Protein AF-A0AAW6SKL5-F1 (afdb_monomer)

Structure (mmCIF, N/CA/C/O backbone):
data_AF-A0AAW6SKL5-F1
#
_entry.id   AF-A0AAW6SKL5-F1
#
loop_
_atom_site.group_PDB
_atom_site.id
_atom_site.type_symbol
_atom_site.label_atom_id
_atom_site.label_alt_id
_atom_site.label_comp_id
_atom_site.label_asym_id
_atom_site.label_entity_id
_atom_site.label_seq_id
_atom_site.pdbx_PDB_ins_code
_atom_site.Cartn_x
_atom_site.Cartn_y
_atom_site.Cartn_z
_atom_site.occupancy
_atom_site.B_iso_or_equiv
_atom_site.auth_seq_id
_atom_site.auth_comp_id
_atom_site.auth_asym_id
_atom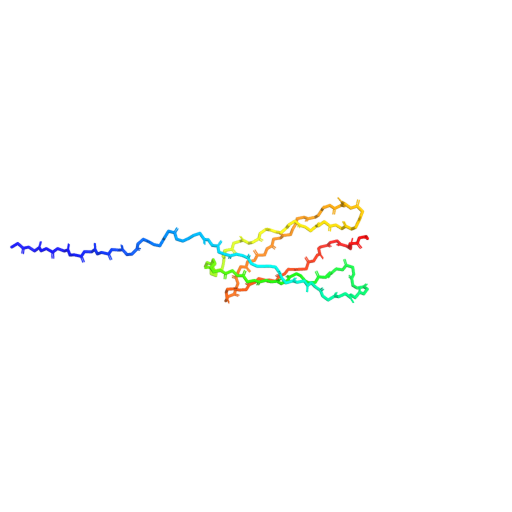_site.auth_atom_id
_atom_site.pdbx_PDB_model_num
ATOM 1 N N . THR A 1 1 ? 29.911 6.118 -44.697 1.00 49.66 1 THR A N 1
ATOM 2 C CA . THR A 1 1 ? 29.489 6.657 -43.388 1.00 49.66 1 THR A CA 1
ATOM 3 C C . THR A 1 1 ? 28.480 5.692 -42.810 1.00 49.66 1 THR A C 1
ATOM 5 O O . THR A 1 1 ? 27.559 5.325 -43.523 1.00 49.66 1 THR A O 1
ATOM 8 N N . ALA A 1 2 ? 28.691 5.195 -41.592 1.00 46.41 2 ALA A N 1
ATOM 9 C CA . ALA A 1 2 ? 27.683 4.399 -40.896 1.00 46.41 2 ALA A CA 1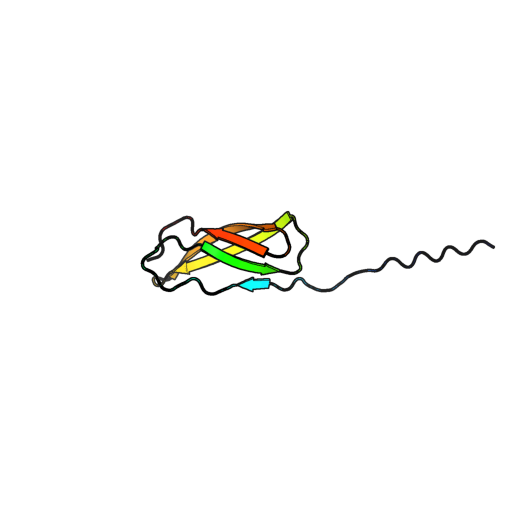
ATOM 10 C C . ALA A 1 2 ? 26.889 5.349 -39.994 1.00 46.41 2 ALA A C 1
ATOM 12 O O . ALA A 1 2 ? 27.485 6.044 -39.174 1.00 46.41 2 ALA A O 1
ATOM 13 N N . THR A 1 3 ? 25.579 5.432 -40.188 1.00 70.00 3 THR A N 1
ATOM 14 C CA . THR A 1 3 ? 24.668 6.151 -39.294 1.00 70.00 3 THR A CA 1
ATOM 15 C C . THR A 1 3 ? 23.994 5.120 -38.400 1.00 70.00 3 THR A C 1
ATOM 17 O O . THR A 1 3 ? 23.297 4.241 -38.900 1.00 70.00 3 THR A O 1
ATOM 20 N N . SER A 1 4 ? 24.249 5.194 -37.093 1.00 63.22 4 SER A N 1
ATOM 21 C CA . SER A 1 4 ? 23.494 4.446 -36.087 1.00 63.22 4 SER A CA 1
ATOM 22 C C . SER A 1 4 ? 22.314 5.311 -35.662 1.00 63.22 4 SER A C 1
ATOM 24 O O . SER A 1 4 ? 22.520 6.400 -35.131 1.00 63.22 4 SER A O 1
ATOM 26 N N . ASN A 1 5 ? 21.096 4.850 -35.924 1.00 70.06 5 ASN A N 1
ATOM 27 C CA . ASN A 1 5 ? 19.866 5.477 -35.455 1.00 70.06 5 ASN A CA 1
ATOM 28 C C . ASN A 1 5 ? 19.385 4.692 -34.235 1.00 70.06 5 ASN A C 1
ATOM 30 O O . ASN A 1 5 ? 18.500 3.852 -34.352 1.00 70.06 5 ASN A O 1
ATOM 34 N N . ASP A 1 6 ? 20.020 4.929 -33.090 1.00 69.06 6 ASP A N 1
ATOM 35 C CA . ASP A 1 6 ? 19.490 4.463 -31.812 1.00 69.06 6 ASP A CA 1
ATOM 36 C C . ASP A 1 6 ? 18.501 5.521 -31.320 1.00 69.06 6 ASP A C 1
ATOM 38 O O . ASP A 1 6 ? 18.892 6.610 -30.897 1.00 69.06 6 ASP A O 1
ATOM 42 N N . VAL A 1 7 ? 17.213 5.252 -31.509 1.00 70.88 7 VAL A N 1
ATOM 43 C CA . VAL A 1 7 ? 16.136 6.085 -30.975 1.00 70.88 7 VAL A CA 1
ATOM 44 C C . VAL A 1 7 ? 15.594 5.327 -29.773 1.00 70.88 7 VAL A C 1
ATOM 46 O O . VAL A 1 7 ? 14.638 4.569 -29.897 1.00 70.88 7 VAL A O 1
ATOM 49 N N . GLY A 1 8 ? 16.267 5.458 -28.630 1.00 68.31 8 GLY A N 1
ATOM 50 C CA . GLY A 1 8 ? 15.742 4.943 -27.371 1.00 68.31 8 GLY A CA 1
ATOM 51 C C . GLY A 1 8 ? 14.450 5.680 -27.026 1.00 68.31 8 GLY A C 1
ATOM 52 O O . GLY A 1 8 ? 14.422 6.913 -27.038 1.00 68.31 8 GLY A O 1
ATOM 53 N N . GLU A 1 9 ? 13.376 4.944 -26.751 1.00 78.31 9 GLU A N 1
ATOM 54 C CA . GLU A 1 9 ? 12.177 5.542 -26.175 1.00 78.31 9 GLU A CA 1
ATOM 55 C C . GLU A 1 9 ? 12.472 5.920 -24.722 1.00 78.31 9 GLU A C 1
ATOM 57 O O . GLU A 1 9 ? 12.902 5.091 -23.922 1.00 78.31 9 GLU A O 1
ATOM 62 N N . ILE A 1 10 ? 12.290 7.200 -24.400 1.00 76.31 10 ILE A N 1
ATOM 63 C CA . ILE A 1 10 ? 12.290 7.682 -23.022 1.00 76.31 10 ILE A CA 1
ATOM 64 C C . ILE A 1 10 ? 10.829 7.791 -22.617 1.00 76.31 10 ILE A C 1
ATOM 66 O O . ILE A 1 10 ? 10.136 8.712 -23.054 1.00 76.31 10 ILE A O 1
ATOM 70 N N . ASP A 1 11 ? 10.367 6.847 -21.804 1.00 73.38 11 ASP A N 1
ATOM 71 C CA . ASP A 1 11 ? 9.088 6.986 -21.123 1.00 73.38 11 ASP A CA 1
ATOM 72 C C . ASP A 1 11 ? 9.254 7.964 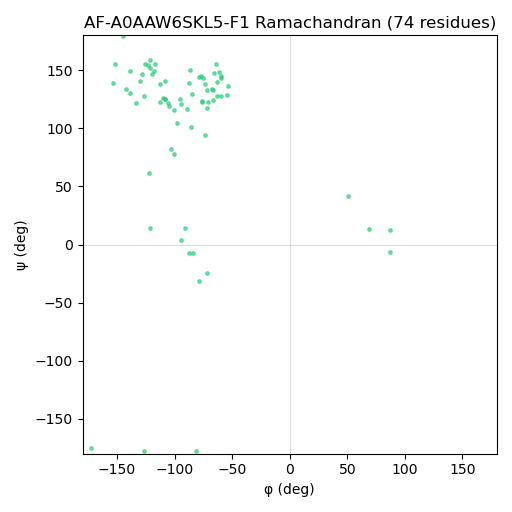-19.952 1.00 73.38 11 ASP A C 1
ATOM 74 O O . ASP A 1 11 ? 10.122 7.803 -19.093 1.00 73.38 11 ASP A O 1
ATOM 78 N N . ALA A 1 12 ? 8.457 9.029 -19.970 1.00 78.31 12 ALA A N 1
ATOM 79 C CA . ALA A 1 12 ? 8.423 10.069 -18.945 1.00 78.31 12 ALA A CA 1
ATOM 80 C C . ALA A 1 12 ? 7.026 10.206 -18.319 1.00 78.31 12 ALA A C 1
ATOM 82 O O . ALA A 1 12 ? 6.730 11.224 -17.686 1.00 78.31 12 ALA A O 1
ATOM 83 N N . SER A 1 13 ? 6.145 9.226 -18.536 1.00 82.00 13 SER A N 1
ATOM 84 C CA . SER A 1 13 ? 4.851 9.188 -17.869 1.00 82.00 13 SER A CA 1
ATOM 85 C C . SER A 1 13 ? 5.046 8.951 -16.368 1.00 82.00 13 SER A C 1
ATOM 87 O O . SER A 1 13 ? 5.879 8.158 -15.935 1.00 82.00 13 SER A O 1
ATOM 89 N N . ALA A 1 14 ? 4.337 9.733 -15.551 1.00 83.44 14 ALA A N 1
ATOM 90 C CA . ALA A 1 14 ? 4.313 9.505 -14.114 1.00 83.44 14 ALA A CA 1
ATOM 91 C C . ALA A 1 14 ? 3.391 8.318 -13.820 1.00 83.44 14 ALA A C 1
ATOM 93 O O . ALA A 1 14 ? 2.352 8.218 -14.478 1.00 83.44 14 ALA A O 1
ATOM 94 N N . PRO A 1 15 ? 3.710 7.488 -12.816 1.00 83.81 15 PRO A N 1
ATOM 95 C CA . PRO A 1 15 ? 2.875 6.349 -12.514 1.00 83.81 15 PRO A CA 1
ATOM 96 C C . PRO A 1 15 ? 1.501 6.788 -11.988 1.00 83.81 15 PRO A C 1
ATOM 98 O O . PRO A 1 15 ? 1.391 7.657 -11.115 1.00 83.81 15 PRO A O 1
ATOM 101 N N . ALA A 1 16 ? 0.448 6.184 -12.520 1.00 92.69 16 ALA A N 1
ATOM 102 C CA . ALA A 1 16 ? -0.902 6.224 -11.993 1.00 92.69 16 ALA A CA 1
ATOM 103 C C . ALA A 1 16 ? -1.049 5.247 -10.814 1.00 92.69 16 ALA A C 1
ATOM 105 O O . ALA A 1 16 ? -0.481 4.156 -10.808 1.00 92.69 16 ALA A O 1
ATOM 106 N N . LEU A 1 17 ? -1.850 5.625 -9.815 1.00 92.44 17 LEU A N 1
ATOM 107 C CA . LEU A 1 17 ? -2.163 4.800 -8.649 1.00 92.44 17 LEU A CA 1
ATOM 108 C C . LEU A 1 17 ? -3.650 4.942 -8.313 1.00 92.44 17 LEU A C 1
ATOM 110 O O . LEU A 1 17 ? -4.159 6.060 -8.202 1.00 92.44 17 LEU A O 1
ATOM 114 N N . THR A 1 18 ? -4.342 3.823 -8.128 1.00 94.75 18 THR A N 1
ATOM 115 C CA . THR A 1 18 ? -5.727 3.775 -7.637 1.00 94.75 18 THR A CA 1
ATOM 116 C C . THR A 1 18 ? -5.784 3.037 -6.313 1.00 94.75 18 THR A C 1
ATOM 118 O O . THR A 1 18 ? -4.933 2.193 -6.053 1.00 94.75 18 THR A O 1
ATOM 121 N N . VAL A 1 19 ? -6.796 3.325 -5.497 1.00 93.44 19 VAL A N 1
ATOM 122 C CA . VAL A 1 19 ? -7.125 2.576 -4.276 1.00 93.44 19 VAL A CA 1
ATOM 123 C C . VAL A 1 19 ? -8.590 2.178 -4.383 1.00 93.44 19 VAL A C 1
ATOM 125 O O . VAL A 1 19 ? -9.440 3.043 -4.616 1.00 93.44 19 VAL A O 1
ATOM 128 N N . ASP A 1 20 ? -8.886 0.897 -4.205 1.00 92.12 20 ASP A N 1
ATOM 129 C CA . ASP A 1 20 ? -10.258 0.411 -4.157 1.00 92.12 20 ASP A CA 1
ATOM 130 C C . ASP A 1 20 ? -10.793 0.495 -2.729 1.00 92.12 20 ASP A C 1
ATOM 132 O O . ASP A 1 20 ? -10.104 0.190 -1.752 1.00 92.12 20 ASP A O 1
ATOM 136 N N . ALA A 1 21 ? -12.051 0.915 -2.602 1.00 86.00 21 ALA A N 1
ATOM 137 C CA . ALA A 1 21 ? -12.698 0.983 -1.303 1.00 86.00 21 ALA A CA 1
ATOM 138 C C . ALA A 1 21 ? -12.891 -0.440 -0.744 1.00 86.00 21 ALA A C 1
ATOM 140 O O . ALA A 1 21 ? -13.537 -1.263 -1.405 1.00 86.00 21 ALA A O 1
ATOM 141 N N . PRO A 1 22 ? -12.393 -0.739 0.468 1.00 85.00 22 PRO A N 1
ATOM 142 C CA . PRO A 1 22 ? -12.646 -2.023 1.100 1.00 85.00 22 PRO A CA 1
ATOM 143 C C . PRO A 1 22 ? -14.141 -2.196 1.398 1.00 85.00 22 PRO A C 1
ATOM 145 O O . PRO A 1 22 ? -14.901 -1.233 1.546 1.00 85.00 22 PRO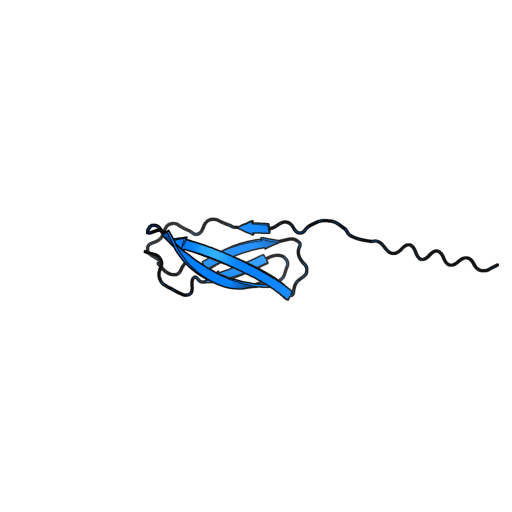 A O 1
ATOM 148 N N . ALA A 1 23 ? -14.583 -3.450 1.486 1.00 85.50 23 ALA A N 1
ATOM 149 C CA . ALA A 1 23 ? -15.963 -3.758 1.830 1.00 85.50 23 ALA A CA 1
ATOM 150 C C . ALA A 1 23 ? -16.298 -3.274 3.251 1.00 85.50 23 ALA A C 1
ATOM 152 O O . ALA A 1 23 ? -15.515 -3.452 4.184 1.00 85.50 23 ALA A O 1
ATOM 153 N N . 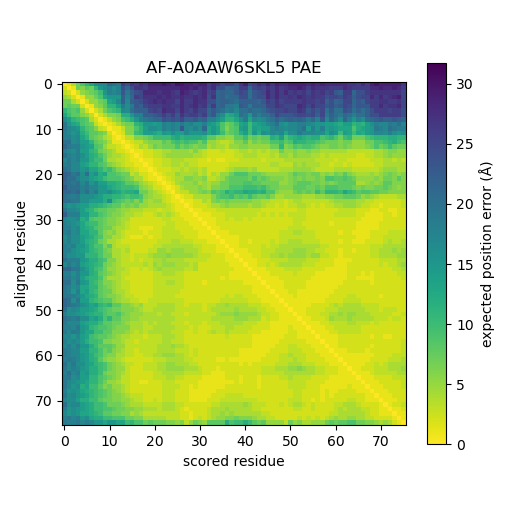LEU A 1 24 ? -17.501 -2.722 3.435 1.00 81.69 24 LEU A N 1
ATOM 154 C CA . LEU A 1 24 ? -17.994 -2.313 4.752 1.00 81.69 24 LEU A CA 1
ATOM 155 C C . LEU A 1 24 ? -18.375 -3.549 5.575 1.00 81.69 24 LEU A C 1
ATOM 157 O O . LEU A 1 24 ? -19.488 -4.069 5.468 1.00 81.69 24 LEU A O 1
ATOM 161 N N . THR A 1 25 ? -17.435 -4.027 6.381 1.00 83.25 25 THR A N 1
ATOM 162 C CA . THR A 1 25 ? -17.596 -5.188 7.262 1.00 83.25 25 THR A CA 1
ATOM 163 C C . THR A 1 25 ? -17.211 -4.827 8.704 1.00 83.25 25 THR A C 1
ATOM 165 O O . THR A 1 25 ? -16.908 -3.674 8.993 1.00 83.25 25 THR A O 1
ATOM 168 N N . PHE A 1 26 ? -17.251 -5.798 9.624 1.00 87.06 26 PHE A N 1
ATOM 169 C CA . PHE A 1 26 ? -16.702 -5.652 10.983 1.00 87.06 26 PHE A CA 1
ATOM 170 C C . PHE A 1 26 ? -15.233 -6.098 11.077 1.00 87.06 26 PHE A C 1
ATOM 172 O O . PHE A 1 26 ? -14.735 -6.347 12.174 1.00 87.06 26 PHE A O 1
ATOM 179 N N . ASP A 1 27 ? -14.567 -6.265 9.934 1.00 90.69 27 ASP A N 1
ATOM 180 C CA . ASP A 1 27 ? -13.135 -6.516 9.870 1.00 90.69 27 ASP A CA 1
ATOM 181 C C . ASP A 1 27 ? -12.375 -5.235 10.225 1.00 90.69 27 ASP A C 1
ATOM 183 O O . ASP A 1 27 ? -12.502 -4.212 9.551 1.00 90.69 27 ASP A O 1
ATOM 187 N N . THR A 1 28 ? -11.608 -5.291 11.308 1.00 91.94 28 THR A N 1
ATOM 188 C CA . THR A 1 28 ? -10.765 -4.180 11.757 1.00 91.94 28 THR A CA 1
ATOM 189 C C . THR A 1 28 ? -9.383 -4.208 11.108 1.00 91.94 28 THR A C 1
ATOM 191 O O . THR A 1 28 ? -8.632 -3.251 11.258 1.00 91.94 28 THR A O 1
ATOM 194 N N . THR A 1 29 ? -9.046 -5.258 10.357 1.00 93.69 29 THR A N 1
ATOM 195 C CA . THR A 1 29 ? -7.786 -5.423 9.620 1.00 93.69 29 THR A CA 1
ATOM 196 C C . THR A 1 29 ? -8.054 -5.625 8.123 1.00 93.69 29 THR A C 1
ATOM 198 O O . THR A 1 29 ? -7.735 -6.682 7.581 1.00 93.69 29 THR A O 1
ATOM 201 N N . PRO A 1 30 ? -8.668 -4.648 7.429 1.00 93.06 30 PRO A N 1
ATOM 202 C CA . PRO A 1 30 ? -9.068 -4.833 6.042 1.00 93.06 30 PRO A CA 1
ATOM 203 C C . PRO A 1 30 ? -7.860 -4.992 5.113 1.00 93.06 30 PRO A C 1
ATOM 205 O O . PRO A 1 30 ? -6.828 -4.336 5.286 1.00 93.06 30 PRO A O 1
ATOM 208 N N . THR A 1 31 ? -8.044 -5.786 4.061 1.00 94.75 31 THR A N 1
ATOM 209 C CA . THR A 1 31 ? -7.144 -5.805 2.906 1.00 94.75 31 THR A CA 1
ATOM 210 C C . THR A 1 31 ? -7.402 -4.580 2.031 1.00 94.75 31 THR A C 1
ATOM 212 O O . THR A 1 31 ? -8.522 -4.363 1.558 1.00 94.75 31 THR A O 1
ATOM 215 N N . ILE A 1 32 ? -6.359 -3.790 1.785 1.00 94.69 32 ILE A N 1
ATOM 216 C CA . ILE A 1 32 ? -6.367 -2.682 0.833 1.00 94.69 32 ILE A CA 1
ATOM 217 C C . ILE A 1 32 ? -5.808 -3.174 -0.495 1.00 94.69 32 ILE A C 1
ATOM 219 O O . ILE A 1 32 ? -4.692 -3.694 -0.554 1.00 94.69 32 ILE A O 1
ATOM 223 N N . VAL A 1 33 ? -6.585 -2.987 -1.559 1.00 96.12 33 VAL A N 1
ATOM 224 C CA . VAL A 1 33 ? -6.200 -3.337 -2.928 1.00 96.12 33 VAL A CA 1
ATOM 225 C C . VAL A 1 33 ? -6.280 -2.120 -3.836 1.00 96.12 33 VAL A C 1
ATOM 227 O O . VAL A 1 33 ? -7.019 -1.169 -3.576 1.00 96.12 33 VAL A O 1
ATOM 230 N N . GLY A 1 34 ? -5.504 -2.147 -4.909 1.00 96.06 34 GLY A N 1
ATOM 231 C CA . GLY A 1 34 ? -5.548 -1.124 -5.941 1.00 96.06 34 GLY A CA 1
ATOM 232 C C . GLY A 1 34 ? -4.691 -1.492 -7.143 1.00 96.06 34 GLY A C 1
ATOM 233 O O . GLY A 1 34 ? -4.131 -2.589 -7.224 1.00 96.06 34 GLY A O 1
ATOM 234 N N . THR A 1 35 ? -4.593 -0.561 -8.089 1.00 96.38 35 THR A N 1
ATOM 235 C CA . THR A 1 35 ? -3.836 -0.749 -9.332 1.00 96.38 35 THR A CA 1
ATOM 236 C C . THR A 1 35 ? -2.824 0.362 -9.543 1.00 96.38 35 THR A C 1
ATOM 238 O O . THR A 1 35 ? -2.981 1.472 -9.028 1.00 96.38 35 THR A O 1
ATOM 241 N N . THR A 1 36 ? -1.778 0.058 -10.299 1.00 95.06 36 THR A N 1
ATOM 242 C CA . THR A 1 36 ? -0.777 1.021 -10.748 1.00 95.06 36 THR A CA 1
ATOM 243 C C . THR A 1 36 ? -0.172 0.572 -12.072 1.00 95.06 36 THR A C 1
ATOM 245 O O . THR A 1 36 ? -0.190 -0.610 -12.404 1.00 95.06 36 THR A O 1
ATOM 248 N N . ASP A 1 37 ? 0.337 1.519 -12.845 1.00 93.00 37 ASP A N 1
ATOM 249 C CA . ASP A 1 37 ? 1.139 1.283 -14.051 1.00 93.00 37 ASP A CA 1
ATOM 250 C C . ASP A 1 37 ? 2.654 1.294 -13.761 1.00 93.00 37 ASP A C 1
ATOM 252 O O . ASP A 1 37 ? 3.457 1.165 -14.684 1.00 93.00 37 ASP A O 1
ATOM 256 N N . ALA A 1 38 ? 3.053 1.424 -12.489 1.00 92.56 38 ALA A N 1
ATOM 257 C CA . ALA A 1 38 ? 4.432 1.228 -12.075 1.00 92.56 38 ALA A CA 1
ATOM 258 C C . ALA A 1 38 ? 4.890 -0.210 -12.377 1.00 92.56 38 ALA A C 1
ATOM 260 O O . ALA A 1 38 ? 4.102 -1.156 -12.321 1.00 92.56 38 ALA A O 1
ATOM 261 N N . GLU A 1 39 ? 6.180 -0.376 -12.670 1.00 92.56 39 GLU A N 1
ATOM 262 C CA . GLU A 1 39 ? 6.761 -1.685 -12.971 1.00 92.56 39 GLU A CA 1
ATOM 263 C C . GLU A 1 39 ? 6.581 -2.664 -11.800 1.00 92.56 39 GLU A C 1
ATOM 265 O O . GLU A 1 39 ? 6.683 -2.280 -10.628 1.00 92.56 39 GLU A O 1
ATOM 270 N N . ASP A 1 40 ? 6.375 -3.943 -12.116 1.00 95.25 40 ASP A N 1
ATOM 271 C CA . ASP A 1 40 ? 6.327 -5.014 -11.120 1.00 95.25 40 ASP A CA 1
ATOM 272 C C . ASP A 1 40 ? 7.592 -5.001 -10.240 1.00 95.25 40 ASP A C 1
ATOM 274 O O . ASP A 1 40 ? 8.718 -4.832 -10.712 1.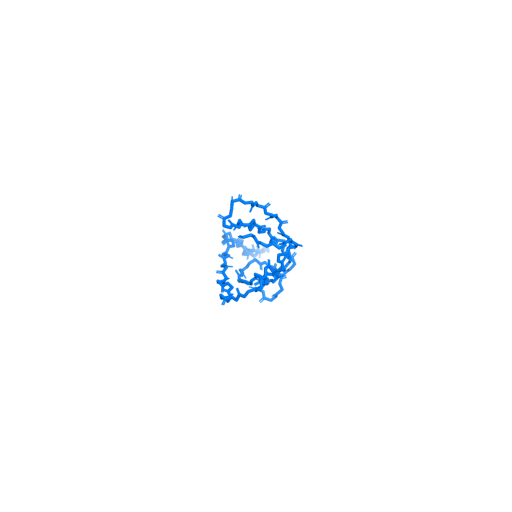00 95.25 40 ASP A O 1
ATOM 278 N N . GLY A 1 41 ? 7.402 -5.173 -8.932 1.00 95.56 41 GLY A N 1
ATOM 279 C CA . GLY A 1 41 ? 8.451 -5.026 -7.921 1.00 95.56 41 GLY A CA 1
ATOM 280 C C . GLY A 1 41 ? 8.637 -3.598 -7.391 1.00 95.56 41 GLY A C 1
ATOM 281 O O . GLY A 1 41 ? 9.367 -3.416 -6.413 1.00 95.56 41 GLY A O 1
ATOM 282 N N . SER A 1 42 ? 7.955 -2.595 -7.957 1.00 95.88 42 SER A N 1
ATOM 283 C CA . SER A 1 42 ? 7.910 -1.243 -7.380 1.00 95.88 42 SER A CA 1
ATOM 284 C C . SER A 1 42 ? 7.319 -1.266 -5.971 1.00 95.88 42 SER A C 1
ATOM 286 O O . SER A 1 42 ? 6.389 -2.019 -5.688 1.00 95.88 42 SER A O 1
ATOM 288 N N . THR A 1 43 ? 7.847 -0.433 -5.072 1.00 96.69 43 THR A N 1
ATOM 289 C CA . THR A 1 43 ? 7.331 -0.308 -3.700 1.00 96.69 43 THR A CA 1
ATOM 290 C C . THR A 1 43 ? 6.163 0.669 -3.646 1.00 96.69 43 THR A C 1
ATOM 292 O O . THR A 1 43 ? 6.283 1.812 -4.085 1.00 96.69 43 THR A O 1
ATOM 295 N N . VAL A 1 44 ? 5.061 0.234 -3.038 1.00 96.19 44 VAL A N 1
ATOM 296 C CA . VAL A 1 44 ? 3.884 1.055 -2.749 1.00 96.19 44 VAL A CA 1
ATOM 297 C C . VAL A 1 44 ? 3.806 1.276 -1.238 1.00 96.19 44 VAL A C 1
ATOM 299 O O . VAL A 1 44 ? 3.808 0.315 -0.468 1.00 96.19 44 VAL A O 1
ATOM 302 N N . THR A 1 45 ? 3.726 2.539 -0.817 1.00 96.06 45 THR A N 1
ATOM 303 C CA . THR A 1 45 ? 3.587 2.938 0.592 1.00 96.06 45 THR A CA 1
ATOM 304 C C . THR A 1 45 ? 2.213 3.556 0.809 1.00 96.06 45 THR A C 1
ATOM 306 O O . THR A 1 45 ? 1.878 4.547 0.158 1.00 96.06 45 THR A O 1
ATOM 309 N N . LEU A 1 46 ? 1.430 2.992 1.727 1.00 94.38 46 LEU A N 1
ATOM 310 C CA . LEU A 1 46 ? 0.092 3.467 2.080 1.00 94.38 46 LEU A CA 1
ATOM 311 C C . LEU A 1 46 ? 0.081 4.008 3.506 1.00 94.38 46 LEU A C 1
ATOM 313 O O . LEU A 1 46 ? 0.628 3.386 4.414 1.00 94.38 46 LEU A O 1
ATOM 317 N N . VAL A 1 47 ? -0.605 5.133 3.697 1.00 95.69 47 VAL A N 1
ATOM 318 C CA . VAL A 1 47 ? -0.985 5.641 5.018 1.00 95.69 47 VAL A CA 1
ATOM 319 C C . VAL A 1 47 ? -2.473 5.379 5.197 1.00 95.69 47 VAL A C 1
ATOM 321 O O . VAL A 1 47 ? -3.287 5.847 4.402 1.00 95.69 47 VAL A O 1
ATOM 324 N N . ILE A 1 48 ? -2.813 4.597 6.216 1.00 94.06 48 ILE A N 1
ATOM 325 C CA . ILE A 1 48 ? -4.188 4.258 6.573 1.00 94.06 48 ILE A CA 1
ATOM 326 C C . ILE A 1 48 ? -4.540 5.062 7.819 1.00 94.06 48 ILE A C 1
ATOM 328 O O . ILE A 1 48 ? -3.866 4.928 8.839 1.00 94.06 48 ILE A O 1
ATOM 332 N N . THR A 1 49 ? -5.589 5.875 7.724 1.00 94.00 49 THR A N 1
ATOM 333 C CA . THR A 1 49 ? -6.117 6.681 8.830 1.00 94.00 49 THR A CA 1
ATOM 334 C C . THR A 1 49 ? -7.447 6.090 9.293 1.00 94.00 49 THR A C 1
ATOM 336 O O . THR A 1 49 ? -8.346 5.903 8.469 1.00 94.00 49 THR A O 1
ATOM 339 N N . ASP A 1 50 ? -7.577 5.782 10.584 1.00 93.38 50 ASP A N 1
ATOM 340 C CA . ASP A 1 50 ? -8.828 5.283 11.171 1.00 93.38 50 ASP A CA 1
ATOM 341 C C . ASP A 1 50 ? -9.830 6.410 11.496 1.00 93.38 50 ASP A C 1
ATOM 343 O O . ASP A 1 50 ? -9.596 7.587 11.200 1.00 93.38 50 ASP A O 1
ATOM 347 N N . SER A 1 51 ? -10.983 6.052 12.074 1.00 91.25 51 SER A N 1
ATOM 348 C CA . SER A 1 51 ? -12.044 7.025 12.366 1.00 91.25 51 SER A CA 1
ATOM 349 C C . SER A 1 51 ? -11.704 7.979 13.519 1.00 91.25 51 SER A C 1
ATOM 351 O O . SER A 1 51 ? -12.204 9.108 13.550 1.00 91.25 51 SER A O 1
ATOM 353 N N . ASP A 1 52 ? -10.809 7.556 14.413 1.00 94.50 52 ASP A N 1
ATOM 354 C CA . ASP A 1 52 ? -10.266 8.348 15.517 1.00 94.50 52 ASP A CA 1
ATOM 355 C C . ASP A 1 52 ? -9.084 9.237 15.075 1.00 94.50 52 ASP A C 1
ATOM 357 O O . ASP A 1 52 ? -8.624 10.096 15.833 1.00 94.50 52 ASP A O 1
ATOM 361 N N . GLY A 1 53 ? -8.619 9.079 13.831 1.00 95.12 53 GLY A N 1
ATOM 362 C CA . GLY A 1 53 ? -7.520 9.836 13.237 1.00 95.12 53 GLY A CA 1
ATOM 363 C C . GLY A 1 53 ? -6.136 9.242 13.499 1.00 95.12 53 GLY A C 1
ATOM 364 O O . GLY A 1 53 ? -5.138 9.923 13.252 1.00 95.12 53 GLY A O 1
ATOM 365 N N . ASN A 1 54 ? -6.046 8.006 13.997 1.00 94.62 54 ASN A N 1
ATOM 366 C CA . ASN A 1 54 ? -4.772 7.307 14.132 1.00 94.62 54 ASN A CA 1
ATOM 367 C C . ASN A 1 54 ? -4.278 6.869 12.754 1.00 94.62 54 ASN A C 1
ATOM 369 O O . ASN A 1 54 ? -5.045 6.356 11.940 1.00 94.62 54 ASN A O 1
ATOM 373 N N . GLU A 1 55 ? -2.981 7.038 12.514 1.00 97.00 55 GLU A N 1
ATOM 374 C CA . GLU A 1 55 ? -2.344 6.658 11.259 1.00 97.00 55 GLU A CA 1
ATOM 375 C C . GLU A 1 55 ? -1.449 5.436 11.445 1.00 97.00 55 GLU A C 1
ATOM 377 O O . GLU A 1 55 ? -0.689 5.337 12.412 1.00 97.00 55 GLU A O 1
ATOM 382 N N . GLN A 1 56 ? -1.473 4.546 10.459 1.00 96.00 56 GLN A N 1
ATOM 383 C CA . GLN A 1 56 ? -0.465 3.509 10.282 1.00 96.00 56 GLN A CA 1
ATOM 384 C C . GLN A 1 56 ? 0.076 3.543 8.856 1.00 96.00 56 GLN A C 1
ATOM 386 O O . GLN A 1 56 ? -0.637 3.869 7.908 1.00 96.00 56 GLN A O 1
ATOM 391 N N . THR A 1 57 ? 1.355 3.212 8.706 1.00 97.25 57 THR A N 1
ATOM 392 C CA . THR A 1 57 ? 2.014 3.126 7.402 1.00 97.25 57 THR A CA 1
ATOM 393 C C . THR A 1 57 ? 2.278 1.670 7.077 1.00 97.25 57 THR A C 1
ATOM 395 O O . THR A 1 57 ? 2.933 0.989 7.858 1.00 97.25 57 THR A O 1
ATOM 398 N N . VAL A 1 58 ? 1.808 1.219 5.919 1.00 96.69 58 VAL A N 1
ATOM 399 C CA . VAL A 1 58 ? 2.038 -0.137 5.411 1.00 96.69 58 VAL A CA 1
ATOM 400 C C . VAL A 1 58 ? 2.740 -0.073 4.060 1.00 96.69 58 VAL A C 1
ATOM 402 O O . VAL A 1 58 ? 2.604 0.903 3.315 1.00 96.69 58 VAL A O 1
ATOM 405 N N . THR A 1 59 ? 3.512 -1.107 3.738 1.00 96.69 59 THR A N 1
ATOM 406 C CA . THR A 1 59 ? 4.264 -1.187 2.479 1.00 96.69 59 THR A CA 1
ATOM 407 C C . THR A 1 59 ? 4.028 -2.513 1.785 1.00 96.69 59 THR A C 1
ATOM 409 O O . THR A 1 59 ? 4.013 -3.556 2.434 1.00 96.69 59 THR A O 1
ATOM 412 N N . THR A 1 60 ? 3.914 -2.481 0.463 1.00 97.31 60 THR A N 1
ATOM 413 C CA . THR A 1 60 ? 3.805 -3.676 -0.378 1.00 97.31 60 THR A CA 1
ATOM 414 C C . THR A 1 60 ? 4.523 -3.457 -1.707 1.00 97.31 60 THR A C 1
ATOM 416 O O . THR A 1 60 ? 5.104 -2.394 -1.946 1.00 97.31 60 THR A O 1
ATOM 419 N N . THR A 1 61 ? 4.517 -4.467 -2.566 1.00 97.31 61 THR A N 1
ATOM 420 C CA . THR A 1 61 ? 5.110 -4.414 -3.903 1.00 97.31 61 THR A CA 1
ATOM 421 C C . THR A 1 61 ? 4.057 -4.611 -4.977 1.00 97.31 61 THR A C 1
ATOM 423 O O . THR A 1 61 ? 3.081 -5.328 -4.766 1.00 97.31 61 THR A O 1
ATOM 426 N N . VAL A 1 62 ? 4.281 -4.000 -6.136 1.00 97.25 62 VAL A N 1
ATOM 427 C CA . VAL A 1 62 ? 3.431 -4.189 -7.315 1.00 97.25 62 VAL A CA 1
ATOM 428 C C . VAL A 1 62 ? 3.656 -5.577 -7.908 1.00 97.25 62 VAL A C 1
ATOM 430 O O . VAL A 1 62 ? 4.799 -5.983 -8.121 1.00 97.25 62 VAL A O 1
ATOM 433 N N . GLU A 1 63 ? 2.568 -6.277 -8.205 1.00 97.12 63 GLU A N 1
ATOM 434 C CA . GLU A 1 63 ? 2.550 -7.536 -8.945 1.00 97.12 63 GLU A CA 1
ATOM 435 C C . GLU A 1 63 ? 1.450 -7.474 -10.011 1.00 97.12 63 GLU A C 1
ATOM 437 O O . GLU A 1 63 ? 0.274 -7.242 -9.711 1.00 97.12 63 GLU A O 1
ATOM 442 N N . ASN A 1 64 ? 1.837 -7.645 -11.277 1.00 95.62 64 ASN A N 1
ATOM 443 C CA . ASN A 1 64 ? 0.961 -7.559 -12.440 1.00 95.62 64 ASN A CA 1
ATOM 444 C C . ASN A 1 64 ? 0.111 -6.273 -12.483 1.00 95.62 64 ASN A C 1
ATOM 446 O O . ASN A 1 64 ? -1.078 -6.320 -12.805 1.00 95.62 64 ASN A O 1
ATOM 450 N N . GLY A 1 65 ? 0.714 -5.127 -12.144 1.00 94.19 65 GLY A N 1
ATOM 451 C CA . GLY A 1 65 ? 0.026 -3.825 -12.091 1.00 94.19 65 GLY A CA 1
ATOM 452 C C . GLY A 1 65 ? -1.004 -3.689 -10.959 1.00 94.19 65 GLY A C 1
ATOM 453 O O . GLY A 1 65 ? -1.821 -2.766 -10.953 1.00 94.19 65 GLY A O 1
AT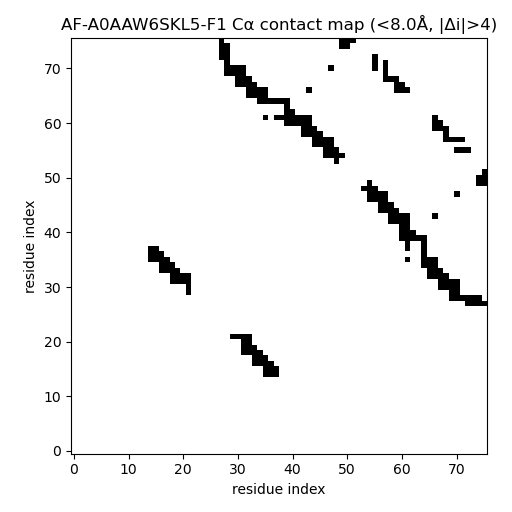OM 454 N N . THR A 1 66 ? -0.992 -4.609 -9.994 1.00 96.69 66 THR A N 1
ATOM 455 C CA . THR A 1 66 ? -1.850 -4.582 -8.804 1.00 96.69 66 THR A CA 1
ATOM 456 C C . THR A 1 66 ? -1.012 -4.566 -7.538 1.00 96.69 66 THR A C 1
ATOM 458 O O . THR A 1 66 ? 0.154 -4.951 -7.543 1.00 96.69 66 THR A O 1
ATOM 461 N N . TYR A 1 67 ? -1.598 -4.111 -6.439 1.00 96.62 67 TYR A N 1
ATOM 462 C CA . TYR A 1 67 ? -0.997 -4.246 -5.120 1.00 96.62 67 TYR A CA 1
ATOM 463 C C . TYR A 1 67 ? -2.070 -4.622 -4.099 1.00 96.62 67 TYR A C 1
ATOM 465 O O . TYR A 1 67 ? -3.239 -4.256 -4.238 1.00 96.62 67 TYR A O 1
ATOM 473 N N . SER A 1 68 ? -1.659 -5.371 -3.079 1.00 96.44 68 SER A N 1
ATOM 474 C CA . SER A 1 68 ? -2.515 -5.821 -1.983 1.00 96.44 68 SER A CA 1
ATOM 475 C C . SER A 1 68 ? -1.723 -5.775 -0.685 1.00 96.44 68 SER A C 1
ATOM 477 O O . SER A 1 68 ? -0.573 -6.223 -0.639 1.00 96.44 68 SER A O 1
ATOM 479 N N . VAL A 1 69 ? -2.319 -5.221 0.365 1.00 96.88 69 VAL A N 1
ATOM 480 C CA . VAL A 1 69 ? -1.703 -5.145 1.692 1.00 96.88 69 VAL A CA 1
ATOM 481 C C . VAL A 1 69 ? -2.772 -5.089 2.769 1.00 96.88 69 VAL A C 1
ATOM 483 O O . VAL A 1 69 ? -3.773 -4.396 2.612 1.00 96.88 69 VAL A O 1
ATOM 486 N N . ASP A 1 70 ? -2.557 -5.806 3.864 1.00 95.44 70 ASP A N 1
ATOM 487 C CA . ASP A 1 70 ? -3.452 -5.753 5.015 1.00 95.44 70 ASP A CA 1
ATOM 488 C C . ASP A 1 70 ? -3.063 -4.606 5.949 1.00 95.44 70 ASP A C 1
ATOM 490 O O . ASP A 1 70 ? -1.892 -4.242 6.084 1.00 95.44 70 ASP A O 1
ATOM 494 N N . ALA A 1 71 ? -4.059 -4.054 6.633 1.00 94.38 71 ALA A N 1
ATOM 495 C CA . ALA A 1 71 ? -3.825 -3.241 7.815 1.00 94.38 71 ALA A CA 1
ATOM 496 C C . ALA A 1 71 ? -3.086 -4.062 8.894 1.00 94.38 71 ALA A C 1
ATOM 498 O O . ALA A 1 71 ? -3.528 -5.145 9.272 1.00 94.38 71 ALA A O 1
ATOM 499 N N . GLU A 1 72 ? -1.976 -3.538 9.421 1.00 94.44 72 GLU A N 1
ATOM 500 C CA . GLU A 1 72 ? -1.161 -4.246 10.425 1.00 94.44 72 GLU A CA 1
ATOM 501 C C . GLU A 1 72 ? -1.760 -4.181 11.833 1.00 94.44 72 GLU A C 1
ATOM 503 O O . GLU A 1 72 ? -1.588 -5.104 12.634 1.00 94.44 72 GLU A O 1
ATOM 508 N N . THR A 1 73 ? -2.464 -3.090 12.145 1.00 93.88 73 THR A N 1
ATOM 509 C CA . THR A 1 73 ? -3.167 -2.912 13.415 1.00 93.88 73 THR A CA 1
ATOM 510 C C . THR A 1 73 ? -4.669 -2.726 13.194 1.00 93.88 73 THR A C 1
ATOM 512 O O . THR A 1 73 ? -5.068 -2.162 12.170 1.00 93.88 73 THR A O 1
ATOM 515 N N . PRO A 1 74 ? -5.510 -3.211 14.131 1.00 93.75 74 PRO A N 1
ATOM 516 C CA . PRO A 1 74 ? -6.947 -2.977 14.097 1.00 93.75 74 PRO A CA 1
ATOM 517 C C . PRO A 1 74 ? -7.288 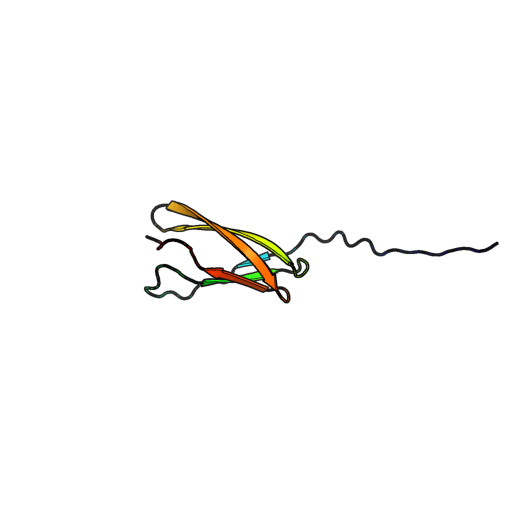-1.486 14.020 1.00 93.75 74 PRO A C 1
ATOM 5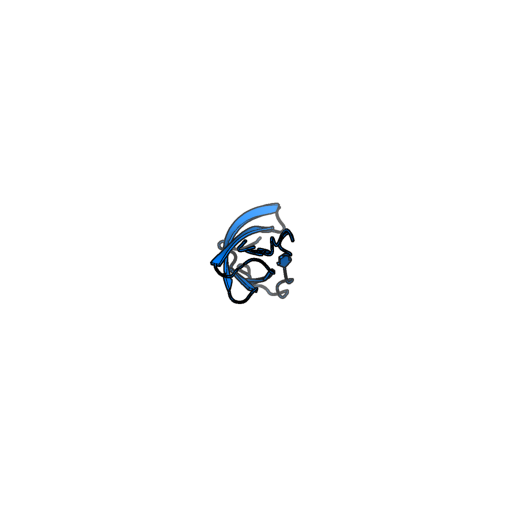19 O O . PRO A 1 74 ? -6.827 -0.709 14.853 1.00 93.75 74 PRO A O 1
ATOM 522 N N . LEU A 1 75 ? -8.127 -1.116 13.056 1.00 90.62 75 LEU A N 1
ATOM 523 C CA . LEU A 1 75 ? -8.688 0.227 12.925 1.00 90.62 75 LEU A CA 1
ATOM 524 C C . LEU A 1 75 ? -9.800 0.449 13.967 1.00 90.62 75 LEU A C 1
ATOM 526 O O . LEU A 1 75 ? -10.557 -0.486 14.263 1.00 90.62 75 LEU A O 1
ATOM 530 N N . SER A 1 76 ? -9.880 1.674 14.502 1.00 88.75 76 SER A N 1
ATOM 531 C CA . SER A 1 76 ? -10.844 2.089 15.540 1.00 88.75 76 SER A CA 1
ATOM 532 C C . SER A 1 76 ? -12.126 2.693 14.969 1.00 88.75 76 SER A C 1
ATOM 534 O O . SER A 1 76 ? -12.044 3.475 13.984 1.00 88.75 76 SER A O 1
#

pLDDT: mean 89.22, std 10.74, range [46.41, 97.31]

Foldseek 3Di:
DDDDPPPDDDDPDDKDKDWDDFDPDPFQWTKIKIFIPDDWQDKDWDWDAAPVGDIDIDIFTDDPRMTIDIRPDGGD

Radius of gyration: 18.58 Å; Cα contacts (8 Å, |Δi|>4): 123; chains: 1; bounding box: 48×18×59 Å

Secondary structure (DSSP, 8-state):
------------PPPPB--PPPP-SS-SSPEEEEEB-SPTT-EEEEEEE-TT--EEEEEEE-BTTEEEEE-SS---

Sequence (76 aa):
TATSNDVGEIDASAPALTVDAPALTFDTTPTIVGTTDAEDGSTVTLVITDSDGNEQTVTTTVENGTYSVDAETPLS

Solvent-accessible surface area (backbone atoms only — not comparable to full-atom values): 4907 Å² total; per-residue (Å²): 136,87,83,84,86,83,78,78,83,79,87,79,80,76,71,54,77,53,77,52,83,63,81,96,66,93,68,40,52,50,62,45,39,33,39,33,74,49,60,66,68,40,78,46,81,46,79,50,67,36,79,85,66,53,74,48,77,45,75,39,49,26,53,91,35,25,39,65,44,58,46,90,60,73,55,97

Nearest PDB structures (foldseek):
  5j72-assembly1_A  TM=5.572E-01  e=2.245E+00  Clostridioides difficile 630
  4lpt-assembly3_C  TM=4.639E-01  e=1.526E+00  synthetic construct

Mean predicted aligned error: 7.04 Å